Protein AF-A0A6J4J0S7-F1 (afdb_monomer)

Sequence (87 aa):
MSAKPDRPDKPSKKTVIHVDRKKYEVDDSSLTGAEIRHLAGLGPDVDLYLEQHGDADDRVIADGDSVDLKNGMHFFSTPKYIDPGRV

Solvent-accessible surface area (backbone atoms only — not comparable to full-atom values): 5431 Å² total; per-residue (Å²): 134,85,76,80,77,89,74,80,94,58,88,64,67,65,29,39,34,27,50,72,87,41,80,46,77,38,66,59,64,54,45,31,28,45,55,52,29,60,75,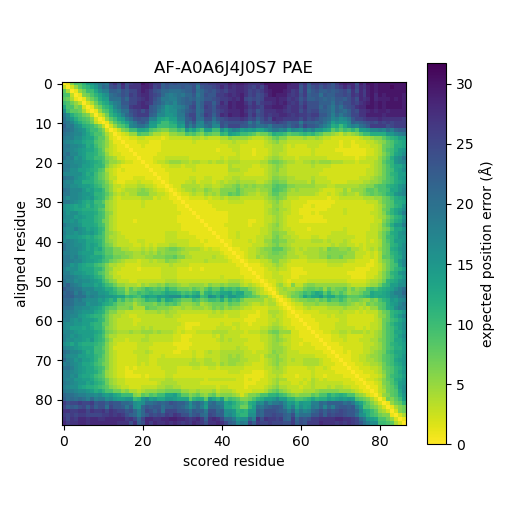72,71,54,62,91,63,40,45,40,29,38,65,46,82,79,95,47,74,64,43,75,46,48,58,84,40,74,42,79,61,51,72,74,41,43,31,42,70,43,73,55,84,72,79,90,80,82,131

InterPro domains:
  IPR027802 Multi-ubiquitin domain [PF14452] (17-79)

Foldseek 3Di:
DDDPDDDDDDPQPFAWEAEQNDIDTDSDQKDAPLRVCVVVVHDPQKWKWKDDPDPDDTHTGDRGDIDGTHHYTYMYIDGNPPPPDDD

Structure (mmCIF, N/CA/C/O backbone):
data_AF-A0A6J4J0S7-F1
#
_entry.id   AF-A0A6J4J0S7-F1
#
loop_
_atom_site.group_PDB
_atom_site.id
_atom_site.type_symbol
_atom_site.label_atom_id
_atom_site.label_alt_id
_atom_site.label_comp_id
_atom_site.label_asym_id
_atom_site.label_entity_id
_atom_site.label_seq_id
_atom_site.pdbx_PDB_ins_code
_atom_site.Cartn_x
_atom_site.Cartn_y
_atom_site.Cartn_z
_atom_site.occupancy
_atom_site.B_iso_or_equiv
_atom_site.auth_seq_id
_atom_site.auth_comp_id
_atom_site.auth_asym_id
_atom_site.auth_atom_id
_atom_site.pdbx_PDB_model_num
ATOM 1 N N . MET A 1 1 ? 8.629 -23.675 13.185 1.00 38.72 1 MET A N 1
ATOM 2 C CA . MET A 1 1 ? 7.414 -23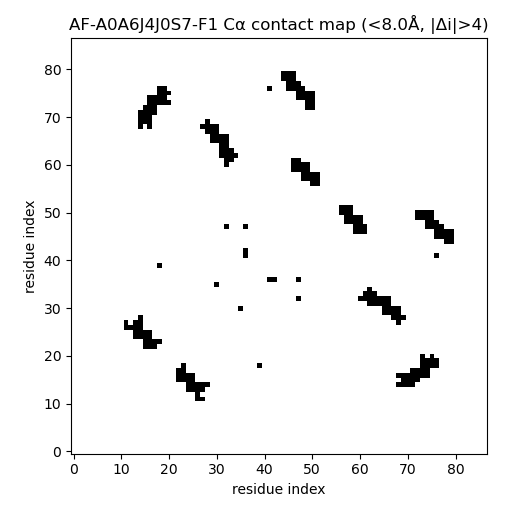.184 12.502 1.00 38.72 1 MET A CA 1
ATOM 3 C C . MET A 1 1 ? 6.789 -22.161 13.436 1.00 38.72 1 MET A C 1
ATOM 5 O O . MET A 1 1 ? 6.124 -22.549 14.385 1.00 38.72 1 MET A O 1
ATOM 9 N N . SER A 1 2 ? 7.158 -20.886 13.302 1.00 41.50 2 SER A N 1
ATOM 10 C CA . SER A 1 2 ? 6.805 -19.862 14.293 1.00 41.50 2 SER A CA 1
ATOM 11 C C . SER A 1 2 ? 5.373 -19.392 14.075 1.00 41.50 2 SER A C 1
ATOM 13 O O . SER A 1 2 ? 5.083 -18.684 13.115 1.00 41.50 2 SER A O 1
ATOM 15 N N . ALA A 1 3 ? 4.493 -19.816 14.976 1.00 42.00 3 ALA A N 1
ATOM 16 C CA . ALA A 1 3 ? 3.174 -19.245 15.170 1.00 42.00 3 ALA A CA 1
ATOM 17 C C . ALA A 1 3 ? 3.307 -17.742 15.479 1.00 42.00 3 ALA A C 1
ATOM 19 O O . ALA A 1 3 ? 4.006 -17.370 16.424 1.00 42.00 3 ALA A O 1
ATOM 20 N N . LYS A 1 4 ? 2.651 -16.875 14.696 1.00 48.53 4 LYS A N 1
ATOM 21 C CA . LYS A 1 4 ? 2.365 -15.505 15.145 1.00 48.53 4 LYS A CA 1
ATOM 22 C C . LYS A 1 4 ? 1.346 -15.638 16.292 1.00 48.53 4 LYS A C 1
ATOM 24 O O . LYS A 1 4 ? 0.323 -16.288 16.083 1.00 48.53 4 LYS A O 1
ATOM 29 N N . PRO A 1 5 ? 1.629 -15.128 17.502 1.00 46.72 5 PRO A N 1
ATOM 30 C CA . PRO A 1 5 ? 0.727 -15.281 18.629 1.00 46.72 5 PRO A CA 1
ATOM 31 C C . PRO A 1 5 ? -0.523 -14.432 18.400 1.00 46.72 5 PRO A C 1
ATOM 33 O O . PRO A 1 5 ? -0.434 -13.252 18.056 1.00 46.72 5 PRO A O 1
ATOM 36 N N . ASP A 1 6 ? -1.660 -15.085 18.605 1.00 50.84 6 ASP A N 1
ATOM 37 C CA . ASP A 1 6 ? -2.997 -14.539 18.810 1.00 50.84 6 ASP A CA 1
ATOM 38 C C . ASP A 1 6 ? -2.933 -13.250 19.657 1.00 50.84 6 ASP A C 1
ATOM 40 O O . ASP A 1 6 ? -2.509 -13.270 20.818 1.00 50.84 6 ASP A O 1
ATOM 44 N N . ARG A 1 7 ? -3.252 -12.095 19.053 1.00 56.22 7 ARG A N 1
ATOM 45 C CA . ARG A 1 7 ? -3.439 -10.832 19.784 1.00 56.22 7 ARG A CA 1
ATOM 46 C C . ARG A 1 7 ? -4.941 -10.647 20.019 1.00 56.22 7 ARG A C 1
ATOM 48 O O . ARG A 1 7 ? -5.701 -10.779 19.066 1.00 56.22 7 ARG A O 1
ATOM 55 N N . PRO A 1 8 ? -5.357 -10.301 21.248 1.00 50.06 8 PRO A N 1
ATOM 56 C CA . PRO A 1 8 ? -6.750 -10.356 21.667 1.00 50.06 8 PRO A CA 1
ATOM 57 C C . PRO A 1 8 ? -7.592 -9.280 20.976 1.00 50.06 8 PRO A C 1
ATOM 59 O O . PRO A 1 8 ? -7.144 -8.137 20.841 1.00 50.06 8 PRO A O 1
ATOM 62 N N . ASP A 1 9 ? -8.823 -9.656 20.623 1.00 52.75 9 ASP A N 1
ATOM 63 C CA . ASP A 1 9 ? -9.949 -8.833 20.178 1.00 52.75 9 ASP A CA 1
ATOM 64 C C . ASP A 1 9 ? -10.045 -7.474 20.901 1.00 52.75 9 ASP A C 1
ATOM 66 O O . ASP A 1 9 ? -10.721 -7.299 21.917 1.00 52.75 9 ASP A O 1
ATOM 70 N N . LYS A 1 10 ? -9.385 -6.454 20.350 1.00 52.19 10 LYS A N 1
ATOM 71 C CA . LYS A 1 10 ? -9.836 -5.060 20.455 1.00 52.19 10 LYS A CA 1
ATOM 72 C C . LYS A 1 10 ? -10.616 -4.769 19.179 1.00 52.19 10 LYS A C 1
ATOM 74 O O . LYS A 1 10 ? -10.205 -5.284 18.143 1.00 52.19 10 LYS A O 1
ATOM 79 N N . PRO A 1 11 ? -11.696 -3.961 19.215 1.00 47.62 11 PRO A N 1
ATOM 80 C CA . PRO A 1 11 ? -12.502 -3.685 18.028 1.00 47.62 11 PRO A CA 1
ATOM 81 C C . PRO A 1 11 ? -11.567 -3.257 16.899 1.00 47.62 11 PRO A C 1
ATOM 83 O O . PRO A 1 11 ? -10.897 -2.225 17.021 1.00 47.62 11 PRO A O 1
ATOM 86 N N . SER A 1 12 ? -11.453 -4.110 15.876 1.00 58.53 12 SER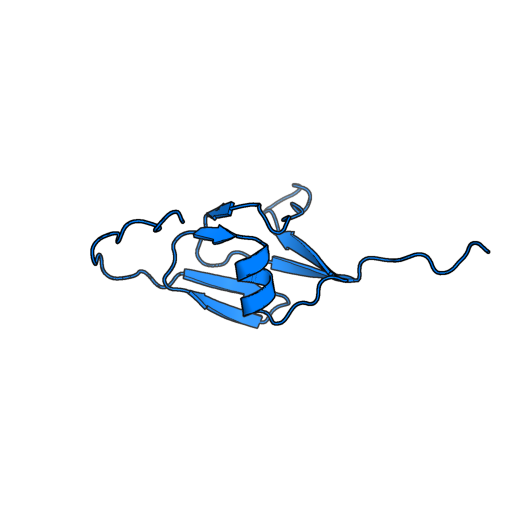 A N 1
ATOM 87 C CA . SER A 1 12 ? -10.503 -3.949 14.786 1.00 58.53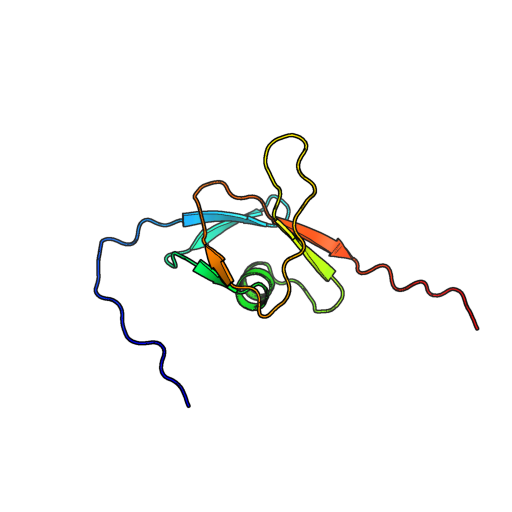 12 SER A CA 1
ATOM 88 C C . SER A 1 12 ? -10.858 -2.648 14.086 1.00 58.53 12 SER A C 1
ATOM 90 O O . SER A 1 12 ? -11.868 -2.516 13.392 1.00 58.53 12 SER A O 1
ATOM 92 N N . LYS A 1 13 ? -10.076 -1.601 14.357 1.00 68.19 13 LYS A N 1
ATOM 93 C CA . LYS A 1 13 ? -10.180 -0.373 13.583 1.00 68.19 13 LYS A CA 1
ATOM 94 C C . LYS A 1 13 ? -9.694 -0.745 12.196 1.00 68.19 13 LYS A C 1
ATOM 96 O O . LYS A 1 13 ? -8.488 -0.807 11.981 1.00 68.19 13 LYS A O 1
ATOM 101 N N . LYS A 1 14 ? -10.641 -1.006 11.294 1.00 83.00 14 LYS A N 1
ATOM 102 C CA . LYS A 1 14 ? -10.355 -1.211 9.880 1.00 83.00 14 LYS A CA 1
ATOM 103 C C . LYS 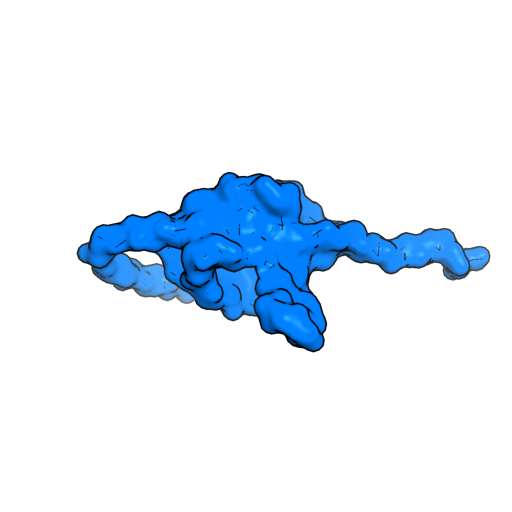A 1 14 ? -9.442 -0.089 9.411 1.00 83.00 14 LYS A C 1
ATOM 105 O O . LYS A 1 14 ? -9.775 1.093 9.542 1.00 83.00 14 LYS A O 1
ATOM 110 N N . THR A 1 15 ? -8.276 -0.469 8.923 1.00 90.00 15 THR A N 1
ATOM 111 C CA . THR A 1 15 ? -7.325 0.455 8.335 1.00 90.00 15 THR A CA 1
ATOM 112 C C . THR A 1 15 ? -7.581 0.485 6.845 1.00 90.00 15 THR A C 1
ATOM 114 O O . THR A 1 15 ? -7.547 -0.536 6.163 1.00 90.00 15 THR A O 1
ATOM 117 N N . VAL A 1 16 ? -7.899 1.670 6.346 1.00 92.81 16 VAL A N 1
ATOM 118 C CA . VAL A 1 16 ? -8.082 1.914 4.926 1.00 92.81 16 VAL A CA 1
ATOM 119 C C . VAL A 1 16 ? -6.744 2.308 4.327 1.00 92.81 16 VAL A C 1
ATOM 121 O O . VAL A 1 16 ? -6.160 3.309 4.740 1.00 92.81 16 VAL A O 1
ATOM 124 N N . ILE A 1 17 ? -6.295 1.564 3.327 1.00 94.38 17 ILE A N 1
ATOM 125 C CA . ILE A 1 17 ? -5.116 1.888 2.521 1.00 94.38 17 ILE A CA 1
ATOM 126 C C . ILE A 1 17 ? -5.500 1.961 1.046 1.00 94.38 17 ILE A C 1
ATOM 128 O O . ILE A 1 17 ? -6.526 1.418 0.632 1.00 94.38 17 ILE A O 1
ATOM 132 N N . HIS A 1 18 ? -4.675 2.617 0.242 1.00 95.19 18 HIS A N 1
ATOM 133 C CA . HIS A 1 18 ? -4.846 2.682 -1.202 1.00 95.19 18 HIS A CA 1
ATOM 134 C C . HIS A 1 18 ? -3.644 2.045 -1.886 1.00 95.19 18 HIS A C 1
ATOM 136 O O . HIS A 1 18 ? -2.522 2.413 -1.574 1.00 95.19 18 HIS A O 1
ATOM 142 N N . VAL A 1 19 ? -3.864 1.129 -2.827 1.00 94.88 19 VAL A N 1
ATOM 143 C CA . VAL A 1 19 ? -2.810 0.592 -3.703 1.00 94.88 19 VAL A CA 1
ATOM 144 C C . VAL A 1 19 ? -3.222 0.858 -5.145 1.00 94.88 19 VAL A C 1
ATOM 146 O O . VAL A 1 19 ? -4.316 0.463 -5.547 1.00 94.88 19 VAL A O 1
ATOM 149 N N . ASP A 1 20 ? -2.408 1.581 -5.915 1.00 92.75 20 ASP A N 1
ATOM 150 C CA . ASP A 1 20 ? -2.700 1.956 -7.311 1.00 92.75 20 ASP A CA 1
ATOM 151 C C . ASP A 1 20 ? -4.069 2.631 -7.497 1.00 92.75 20 ASP A C 1
ATOM 153 O O . ASP A 1 20 ? -4.812 2.366 -8.447 1.00 92.75 20 ASP A O 1
ATOM 157 N N . ARG A 1 21 ? -4.417 3.525 -6.559 1.00 89.88 21 ARG A N 1
ATOM 158 C CA . ARG A 1 21 ? -5.714 4.230 -6.461 1.00 89.88 21 ARG A CA 1
ATOM 159 C C . ARG A 1 21 ? -6.913 3.337 -6.114 1.00 89.88 21 ARG A C 1
ATOM 161 O O . ARG A 1 21 ? -8.035 3.835 -6.043 1.00 89.88 21 ARG A O 1
ATOM 168 N N .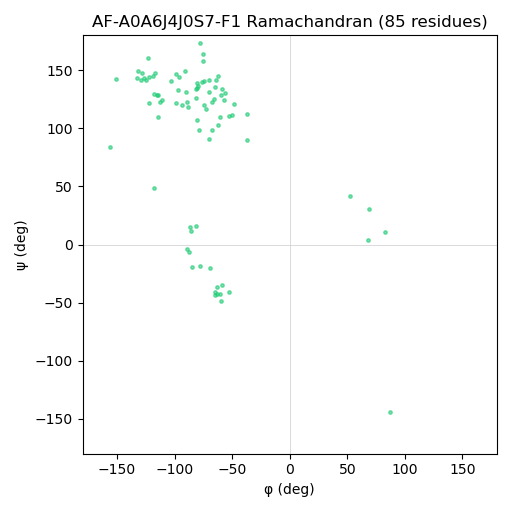 LYS A 1 22 ? -6.710 2.043 -5.860 1.00 93.75 22 LYS A N 1
ATOM 169 C CA . LYS A 1 22 ? -7.752 1.142 -5.350 1.00 93.75 22 LYS A CA 1
ATOM 170 C C . LYS A 1 22 ? -7.735 1.148 -3.831 1.00 93.75 22 LYS A C 1
ATOM 172 O O . LYS A 1 22 ? -6.682 0.997 -3.223 1.00 93.75 22 LYS A O 1
ATOM 177 N N . LYS A 1 23 ? -8.907 1.318 -3.226 1.00 94.56 23 LYS A N 1
ATOM 178 C CA . LYS A 1 23 ? -9.090 1.282 -1.775 1.00 94.56 23 LYS A CA 1
ATOM 179 C C . LYS A 1 23 ? -9.152 -0.167 -1.286 1.00 94.56 23 LYS A C 1
ATOM 181 O O . LYS A 1 23 ? -9.910 -0.961 -1.838 1.00 94.56 23 LYS A O 1
ATOM 186 N N . TYR A 1 24 ? -8.443 -0.458 -0.203 1.00 93.25 24 TYR A N 1
ATOM 187 C CA . TYR A 1 24 ? -8.502 -1.722 0.519 1.00 93.25 24 TYR A CA 1
ATOM 188 C C . TYR A 1 24 ? -8.724 -1.471 2.007 1.00 93.25 24 TYR A C 1
ATOM 190 O O . TYR A 1 24 ? -8.188 -0.521 2.576 1.00 93.25 24 TYR A O 1
ATOM 198 N N . GLU A 1 25 ? -9.539 -2.317 2.628 1.00 92.12 25 GLU A N 1
ATOM 199 C CA . GLU A 1 25 ? -9.798 -2.289 4.065 1.00 92.12 25 GLU A CA 1
ATOM 200 C C . GLU A 1 25 ? -9.165 -3.527 4.682 1.00 92.12 25 GLU A C 1
ATOM 202 O O . GLU A 1 25 ? -9.460 -4.642 4.254 1.00 92.12 25 GLU A O 1
ATOM 207 N N . VAL A 1 26 ? -8.293 -3.325 5.664 1.00 89.56 26 VAL A N 1
ATOM 208 C CA . VAL A 1 26 ? -7.597 -4.406 6.362 1.00 89.56 26 VAL A CA 1
ATOM 209 C C . VAL A 1 26 ? -7.799 -4.281 7.862 1.00 89.56 26 VAL A C 1
ATOM 211 O O . VAL A 1 26 ? -7.866 -3.175 8.402 1.00 89.56 26 VAL A O 1
ATOM 214 N N . ASP A 1 27 ? -7.922 -5.416 8.539 1.00 86.75 27 ASP A N 1
ATOM 215 C CA . ASP A 1 27 ? -8.065 -5.468 9.996 1.00 86.75 27 ASP A CA 1
ATOM 216 C C . ASP A 1 27 ? -6.703 -5.441 10.713 1.00 86.75 27 ASP A C 1
ATOM 218 O O . ASP A 1 27 ? -6.628 -5.079 11.889 1.00 86.75 27 ASP A O 1
ATOM 222 N N . ASP A 1 28 ? -5.621 -5.763 9.999 1.00 84.75 28 ASP A N 1
ATOM 223 C CA . ASP A 1 28 ? -4.260 -5.765 10.523 1.00 84.75 28 ASP A CA 1
ATOM 224 C C . ASP A 1 28 ? -3.688 -4.352 10.699 1.00 84.75 28 ASP A C 1
ATOM 226 O O . ASP A 1 28 ? -3.849 -3.460 9.864 1.00 84.75 28 ASP A O 1
ATOM 230 N N . SER A 1 29 ? -2.951 -4.157 11.796 1.00 85.25 29 SER A N 1
ATOM 231 C CA . SER A 1 29 ? -2.231 -2.908 12.075 1.00 85.25 29 SER A CA 1
ATOM 232 C C . SER A 1 29 ? -0.930 -2.770 11.286 1.00 85.25 29 SER A C 1
ATOM 234 O O . SER A 1 29 ? -0.375 -1.678 11.206 1.00 85.25 29 SER A O 1
ATOM 236 N N . SER A 1 30 ? -0.403 -3.873 10.759 1.00 90.81 30 SER A N 1
ATOM 237 C CA . SER A 1 30 ? 0.822 -3.896 9.971 1.00 90.81 30 SER A CA 1
ATOM 238 C C . SER A 1 30 ? 0.781 -5.033 8.959 1.00 90.81 30 SER A C 1
ATOM 240 O O . SER A 1 30 ? 0.292 -6.117 9.267 1.00 90.81 30 SER A O 1
ATOM 242 N N . LEU A 1 31 ? 1.311 -4.784 7.765 1.00 93.00 31 LEU A N 1
ATOM 243 C CA . LEU A 1 31 ? 1.465 -5.789 6.717 1.00 93.00 31 LEU A CA 1
ATOM 244 C C . LEU A 1 31 ? 2.876 -5.741 6.146 1.00 93.00 31 LEU A C 1
ATOM 246 O O . LEU A 1 31 ? 3.517 -4.692 6.094 1.00 93.00 31 LEU A O 1
ATOM 250 N N . THR A 1 32 ? 3.352 -6.893 5.703 1.00 95.12 32 THR A N 1
ATOM 251 C CA . THR A 1 32 ? 4.578 -7.013 4.921 1.00 95.12 32 THR A CA 1
ATOM 252 C C . THR A 1 32 ? 4.362 -6.556 3.481 1.00 95.12 32 THR A C 1
ATOM 254 O O . THR A 1 32 ? 3.242 -6.596 2.965 1.00 95.12 32 THR A O 1
ATOM 257 N N . GLY A 1 33 ? 5.439 -6.177 2.790 1.00 93.06 33 GLY A N 1
ATOM 258 C CA . GLY A 1 33 ? 5.382 -5.882 1.358 1.00 93.06 33 GLY A CA 1
ATOM 259 C C . GLY A 1 33 ? 4.755 -7.017 0.546 1.00 93.06 33 GLY A C 1
ATOM 260 O O . GLY A 1 33 ? 3.916 -6.760 -0.315 1.00 93.06 33 GLY A O 1
ATOM 261 N N . ALA A 1 34 ? 5.076 -8.274 0.873 1.00 92.94 34 ALA A N 1
ATOM 262 C CA . ALA A 1 34 ? 4.486 -9.440 0.217 1.00 92.94 34 ALA A CA 1
ATOM 263 C C . ALA A 1 34 ? 2.966 -9.541 0.436 1.00 92.94 34 ALA A C 1
ATOM 265 O O . ALA A 1 34 ? 2.225 -9.820 -0.507 1.00 92.94 34 ALA A O 1
ATOM 266 N N . GLU A 1 35 ? 2.488 -9.285 1.658 1.00 94.06 35 GLU A N 1
ATOM 267 C CA . GLU A 1 35 ? 1.053 -9.285 1.974 1.00 94.06 35 GLU A CA 1
ATOM 268 C C . GLU A 1 35 ? 0.319 -8.155 1.228 1.00 94.06 35 GLU A C 1
ATOM 270 O O . GLU A 1 35 ? -0.748 -8.396 0.661 1.00 94.06 35 GLU A O 1
ATOM 275 N N . ILE A 1 36 ? 0.909 -6.953 1.138 1.00 93.06 36 ILE A N 1
ATOM 276 C CA . ILE A 1 36 ? 0.339 -5.821 0.381 1.00 93.06 36 ILE A CA 1
ATOM 277 C C . ILE A 1 36 ? 0.281 -6.142 -1.121 1.00 93.06 36 ILE A C 1
ATOM 279 O O . ILE A 1 36 ? -0.742 -5.897 -1.766 1.00 93.06 36 ILE A O 1
ATOM 283 N N . ARG A 1 37 ? 1.341 -6.743 -1.681 1.00 92.75 37 ARG A N 1
ATOM 284 C CA . ARG A 1 37 ? 1.368 -7.196 -3.082 1.00 92.75 37 ARG A CA 1
ATOM 285 C C . ARG A 1 37 ? 0.283 -8.223 -3.359 1.00 92.75 37 ARG A C 1
ATOM 287 O O . ARG A 1 37 ? -0.465 -8.068 -4.321 1.00 92.75 37 ARG A O 1
ATOM 294 N N . HIS A 1 38 ? 0.170 -9.240 -2.509 1.00 93.19 38 HIS A N 1
ATOM 295 C CA . HIS A 1 38 ? -0.838 -10.285 -2.653 1.00 93.19 38 HIS A CA 1
ATOM 296 C C . HIS A 1 38 ? -2.259 -9.707 -2.596 1.00 93.19 38 HIS A C 1
ATOM 298 O O . HIS A 1 38 ? -3.106 -10.057 -3.414 1.00 93.19 38 HIS A O 1
ATOM 304 N N . LEU A 1 39 ? -2.505 -8.770 -1.678 1.00 91.44 39 LEU A N 1
ATOM 305 C CA . LEU A 1 39 ? -3.790 -8.093 -1.520 1.00 91.44 39 LEU A CA 1
ATOM 306 C C . LEU A 1 39 ? -4.182 -7.259 -2.752 1.00 91.44 39 LEU A C 1
ATOM 308 O O . LEU A 1 39 ? -5.352 -7.245 -3.130 1.00 91.44 39 LEU A O 1
ATOM 312 N N . ALA A 1 40 ? -3.216 -6.614 -3.408 1.00 91.69 40 ALA A N 1
ATOM 313 C CA . ALA A 1 40 ? -3.450 -5.846 -4.630 1.00 91.69 40 ALA A CA 1
ATOM 314 C C . ALA A 1 40 ? -3.331 -6.667 -5.933 1.00 91.69 40 ALA A C 1
ATOM 316 O O . ALA A 1 40 ? -3.603 -6.138 -7.014 1.00 91.69 40 ALA A O 1
ATOM 317 N N . GLY A 1 41 ? -2.959 -7.950 -5.850 1.00 92.75 41 GLY A N 1
ATOM 318 C CA . GLY A 1 41 ? -2.736 -8.818 -7.011 1.00 92.75 41 GLY A CA 1
ATOM 319 C C . GLY A 1 41 ? -1.498 -8.441 -7.833 1.00 92.75 41 GLY A C 1
ATOM 320 O O . GLY A 1 41 ? -1.494 -8.607 -9.051 1.00 92.75 41 GLY A O 1
ATOM 321 N N . LEU A 1 42 ? -0.470 -7.894 -7.183 1.00 90.19 42 LEU A N 1
ATOM 322 C CA . LEU A 1 42 ? 0.776 -7.465 -7.814 1.00 90.19 42 LEU A CA 1
ATOM 323 C C . LEU A 1 42 ? 1.722 -8.652 -8.039 1.00 90.19 42 LEU A C 1
ATOM 325 O O . LEU A 1 42 ? 1.936 -9.469 -7.144 1.00 90.19 42 LEU A O 1
ATOM 329 N N . GLY A 1 43 ? 2.305 -8.728 -9.238 1.00 88.25 43 GLY A N 1
ATOM 330 C CA . GLY A 1 43 ? 3.290 -9.751 -9.599 1.00 88.25 43 GLY A CA 1
ATOM 331 C C . GLY A 1 43 ? 4.697 -9.486 -9.034 1.00 88.25 43 GLY A C 1
ATOM 332 O O . GLY A 1 43 ? 4.962 -8.421 -8.479 1.00 88.25 43 GLY A O 1
ATOM 333 N N . PRO A 1 44 ? 5.639 -10.431 -9.199 1.00 86.44 44 PRO A N 1
ATOM 334 C CA . PRO A 1 44 ? 7.031 -10.259 -8.765 1.00 86.44 44 PRO A CA 1
ATOM 335 C C . PRO A 1 44 ? 7.809 -9.223 -9.601 1.00 86.44 44 PRO A C 1
ATOM 337 O O . PRO A 1 44 ? 8.819 -8.686 -9.135 1.00 86.44 44 PRO A O 1
ATOM 340 N N . ASP A 1 45 ? 7.326 -8.921 -10.810 1.00 88.12 45 ASP A N 1
ATOM 341 C CA . ASP A 1 45 ? 7.938 -8.000 -11.778 1.00 88.12 45 ASP A CA 1
ATOM 342 C C . ASP A 1 45 ? 7.555 -6.528 -11.561 1.00 88.12 45 ASP A C 1
ATOM 344 O O . ASP A 1 45 ? 7.813 -5.682 -12.414 1.00 88.12 45 ASP A O 1
ATOM 348 N N . VAL A 1 46 ? 6.928 -6.199 -10.431 1.00 90.69 46 VAL A N 1
ATOM 349 C CA . VAL A 1 46 ? 6.665 -4.810 -10.044 1.00 90.69 46 VAL A CA 1
ATOM 350 C C . VAL A 1 46 ? 7.388 -4.472 -8.750 1.00 90.69 46 VAL A C 1
ATOM 352 O O . VAL A 1 46 ? 7.572 -5.325 -7.880 1.00 90.69 46 VAL A O 1
ATOM 355 N N . ASP A 1 47 ? 7.802 -3.225 -8.605 1.00 91.56 47 ASP A N 1
ATOM 356 C CA . ASP A 1 47 ? 8.218 -2.661 -7.330 1.00 91.56 47 ASP A CA 1
ATOM 357 C C . ASP A 1 47 ? 7.018 -2.028 -6.631 1.00 91.56 47 ASP A C 1
ATOM 359 O O . ASP A 1 47 ? 6.063 -1.602 -7.276 1.00 91.56 47 ASP A O 1
ATOM 363 N N . LEU A 1 48 ? 7.044 -2.040 -5.298 1.00 93.50 48 LEU A N 1
ATOM 364 C CA . LEU A 1 48 ? 6.004 -1.473 -4.447 1.00 93.50 48 LEU A CA 1
ATOM 365 C C . LEU A 1 48 ? 6.622 -0.310 -3.684 1.00 93.50 48 LEU A C 1
ATOM 367 O O . LEU A 1 48 ? 7.657 -0.478 -3.040 1.00 93.50 48 LEU A O 1
ATOM 371 N N . TYR A 1 49 ? 5.965 0.838 -3.730 1.00 94.44 49 TYR A N 1
ATOM 372 C CA . TYR A 1 49 ? 6.396 2.055 -3.064 1.00 94.44 49 TYR A CA 1
ATOM 373 C C . TYR A 1 49 ? 5.317 2.534 -2.107 1.00 94.44 49 TYR A C 1
ATOM 375 O 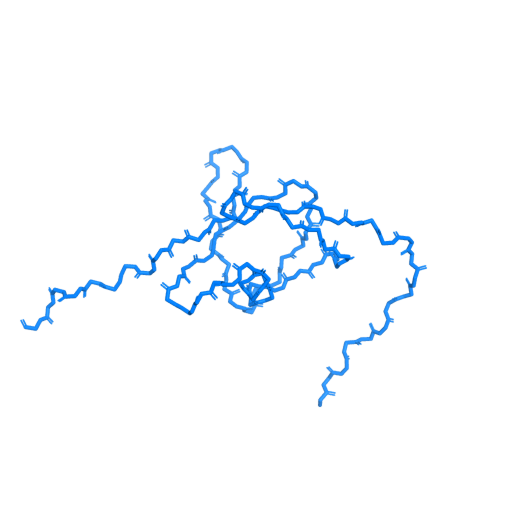O . TYR A 1 49 ? 4.125 2.404 -2.387 1.00 94.44 49 TYR A O 1
ATOM 383 N N . LEU A 1 50 ? 5.748 3.083 -0.978 1.00 93.81 50 LEU A N 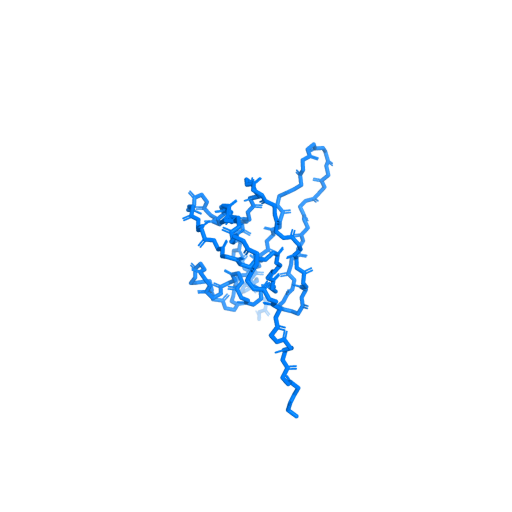1
ATOM 384 C CA . LEU A 1 50 ? 4.915 3.837 -0.060 1.00 93.81 50 LEU A CA 1
ATOM 385 C C . LEU A 1 50 ? 5.115 5.330 -0.325 1.00 93.81 50 LEU A C 1
ATOM 387 O O . LEU A 1 50 ? 6.235 5.826 -0.179 1.00 93.81 50 LEU A O 1
ATOM 391 N N . GLU A 1 51 ? 4.021 6.018 -0.643 1.00 91.75 51 GLU A N 1
ATOM 392 C CA . GLU A 1 51 ? 3.995 7.471 -0.799 1.00 91.75 51 GLU A CA 1
ATOM 393 C C . GLU A 1 51 ? 4.272 8.133 0.550 1.00 91.75 51 GLU A C 1
ATOM 395 O O . GLU A 1 51 ? 3.609 7.850 1.558 1.00 91.75 51 GLU A O 1
ATOM 400 N N . GLN A 1 52 ? 5.275 9.004 0.573 1.00 87.44 52 GLN A N 1
ATOM 401 C CA . GLN A 1 52 ? 5.578 9.829 1.733 1.00 87.44 52 GLN A CA 1
ATOM 402 C C . GLN A 1 52 ? 4.985 11.225 1.544 1.00 87.44 52 GLN A C 1
ATOM 404 O O . GLN A 1 52 ? 4.897 11.751 0.441 1.00 87.44 52 GLN A O 1
ATOM 409 N N . HIS A 1 53 ? 4.550 11.848 2.637 1.00 79.38 53 HIS A N 1
ATOM 410 C CA . HIS A 1 53 ? 4.020 13.208 2.571 1.00 79.38 53 HIS A CA 1
ATOM 411 C C . HIS A 1 53 ? 5.150 14.241 2.427 1.00 79.38 53 HIS A C 1
ATOM 413 O O . HIS A 1 53 ? 6.140 14.182 3.157 1.00 79.38 53 HIS A O 1
ATOM 419 N N . GLY A 1 54 ? 4.928 15.260 1.591 1.00 78.44 54 GLY A N 1
ATOM 420 C CA . GLY A 1 54 ? 5.833 16.403 1.421 1.00 78.44 54 GLY A CA 1
ATOM 421 C C . GLY A 1 54 ? 6.917 16.150 0.373 1.00 78.44 54 GLY A C 1
ATOM 422 O O . GLY A 1 54 ? 6.659 15.496 -0.629 1.00 78.44 54 GLY A O 1
ATOM 423 N N . ASP A 1 55 ? 8.118 16.676 0.609 1.00 77.56 55 ASP A N 1
ATOM 424 C CA . ASP A 1 55 ? 9.284 16.543 -0.282 1.00 77.56 55 ASP A CA 1
ATOM 425 C C . ASP A 1 55 ? 10.110 15.266 -0.022 1.00 77.56 55 ASP A C 1
ATOM 427 O O . ASP A 1 55 ? 11.270 15.177 -0.421 1.00 77.56 55 ASP A O 1
ATOM 431 N N . ALA A 1 56 ? 9.560 14.301 0.720 1.00 82.00 56 ALA A N 1
ATOM 432 C CA . ALA A 1 56 ? 10.237 13.038 0.982 1.00 82.00 56 ALA A CA 1
ATOM 433 C C . ALA A 1 56 ? 10.108 12.098 -0.222 1.00 82.00 56 ALA A C 1
ATOM 435 O O . ALA A 1 56 ? 9.020 11.941 -0.770 1.00 82.00 56 ALA A O 1
ATOM 436 N N . ASP A 1 57 ? 11.210 11.438 -0.580 1.00 84.88 57 ASP A N 1
ATOM 437 C CA . ASP A 1 57 ? 11.200 10.396 -1.603 1.00 84.88 57 ASP A CA 1
ATOM 438 C C . ASP A 1 57 ? 10.307 9.217 -1.193 1.00 84.88 57 ASP A C 1
ATOM 440 O O . ASP A 1 57 ? 10.259 8.807 -0.023 1.00 84.88 57 ASP A O 1
ATOM 444 N N . ASP A 1 58 ? 9.648 8.629 -2.190 1.00 88.56 58 ASP A N 1
ATOM 445 C CA . ASP A 1 58 ? 8.857 7.419 -2.018 1.00 88.56 58 ASP A CA 1
ATOM 446 C C . ASP A 1 58 ? 9.720 6.276 -1.481 1.00 88.56 58 ASP A C 1
ATOM 448 O O . ASP A 1 58 ? 10.820 5.982 -1.965 1.00 88.56 58 ASP A O 1
ATOM 452 N N . ARG A 1 59 ? 9.201 5.570 -0.476 1.00 91.62 59 ARG A N 1
ATOM 453 C CA . ARG A 1 59 ? 9.928 4.463 0.144 1.00 91.62 59 ARG A CA 1
ATOM 454 C C . ARG A 1 59 ? 9.628 3.166 -0.596 1.00 91.62 59 ARG A C 1
ATOM 456 O O . ARG A 1 59 ? 8.496 2.694 -0.547 1.00 91.62 59 ARG A O 1
ATOM 463 N N . VAL A 1 60 ? 10.644 2.532 -1.181 1.00 92.44 60 VAL A N 1
ATOM 464 C CA . VAL A 1 60 ? 10.512 1.163 -1.706 1.00 92.44 60 VAL A CA 1
ATOM 465 C C . VAL A 1 60 ? 10.249 0.171 -0.566 1.00 92.44 60 VAL A C 1
ATOM 467 O O . VAL A 1 60 ? 10.884 0.242 0.489 1.00 92.44 60 VAL A O 1
ATOM 470 N N . ILE A 1 61 ? 9.300 -0.740 -0.773 1.00 93.94 61 ILE A N 1
ATOM 471 C CA . ILE A 1 61 ? 8.886 -1.766 0.186 1.00 93.94 61 ILE A CA 1
ATOM 472 C C . ILE A 1 61 ? 9.238 -3.145 -0.384 1.00 93.94 61 ILE A C 1
ATOM 474 O O . ILE A 1 61 ? 8.623 -3.625 -1.344 1.00 93.94 61 ILE A O 1
ATOM 478 N N . ALA A 1 62 ? 10.233 -3.801 0.212 1.00 93.50 62 ALA A N 1
ATOM 479 C CA . ALA A 1 62 ? 10.586 -5.175 -0.120 1.00 93.50 62 ALA A CA 1
ATOM 480 C C . ALA A 1 62 ? 9.578 -6.172 0.475 1.00 93.50 62 ALA A C 1
ATOM 482 O O . ALA A 1 62 ? 8.829 -5.865 1.399 1.00 93.50 62 ALA A O 1
ATOM 483 N N . ASP A 1 63 ? 9.588 -7.410 -0.013 1.00 90.94 63 ASP A N 1
ATOM 484 C CA . ASP A 1 63 ? 8.640 -8.448 0.419 1.00 90.94 63 ASP A CA 1
ATOM 485 C C . ASP A 1 63 ? 8.698 -8.741 1.923 1.00 90.94 63 ASP A C 1
ATOM 487 O O . ASP A 1 63 ? 7.669 -9.007 2.542 1.00 90.94 63 ASP A O 1
ATOM 491 N N . GLY A 1 64 ? 9.894 -8.656 2.512 1.00 92.44 64 GLY A N 1
ATOM 492 C CA . GLY A 1 64 ? 10.121 -8.844 3.945 1.00 92.44 64 GLY A CA 1
ATOM 493 C C . GLY A 1 64 ? 9.954 -7.583 4.797 1.00 92.44 64 GLY A C 1
ATOM 494 O O . GLY A 1 64 ? 10.027 -7.684 6.021 1.00 92.44 64 GLY A O 1
ATOM 495 N N . ASP A 1 65 ? 9.745 -6.409 4.192 1.00 92.56 65 ASP A N 1
ATOM 496 C CA . ASP A 1 65 ? 9.577 -5.167 4.946 1.00 92.56 65 ASP A CA 1
ATOM 497 C C . ASP A 1 65 ? 8.202 -5.134 5.604 1.00 92.56 65 ASP A C 1
ATOM 499 O O . ASP A 1 65 ? 7.180 -5.156 4.923 1.00 92.56 65 ASP A O 1
ATOM 503 N N . SER A 1 66 ? 8.179 -5.042 6.934 1.00 92.62 66 SER A N 1
ATOM 504 C CA . SER A 1 66 ? 6.952 -4.804 7.693 1.00 92.62 66 SER A CA 1
ATOM 505 C C . SER A 1 66 ? 6.622 -3.313 7.691 1.00 92.62 66 SER A C 1
ATOM 507 O O . SER A 1 66 ? 7.437 -2.487 8.105 1.00 92.62 66 SER A O 1
ATOM 509 N N . VAL A 1 67 ? 5.407 -2.976 7.271 1.00 91.69 67 VAL A N 1
ATOM 510 C CA . VAL A 1 67 ? 4.880 -1.612 7.226 1.00 91.69 67 VAL A CA 1
ATOM 511 C C . VAL A 1 67 ? 3.754 -1.479 8.241 1.00 91.69 67 VAL A C 1
ATOM 513 O O . VAL A 1 67 ? 2.763 -2.204 8.172 1.00 91.69 67 VAL A O 1
ATOM 516 N N . ASP A 1 68 ? 3.890 -0.541 9.177 1.00 92.62 68 ASP A N 1
ATOM 517 C CA . ASP A 1 68 ? 2.799 -0.162 10.075 1.00 92.62 68 ASP A CA 1
ATOM 518 C C . ASP A 1 68 ? 1.757 0.644 9.299 1.00 92.62 68 ASP A C 1
ATOM 520 O O . ASP A 1 68 ? 2.040 1.737 8.796 1.00 92.62 68 ASP A O 1
ATOM 524 N N . LEU A 1 69 ? 0.549 0.099 9.198 1.00 90.75 69 LEU A N 1
ATOM 525 C CA . LEU A 1 69 ? -0.514 0.681 8.400 1.00 90.75 69 LEU A CA 1
ATOM 526 C C . LEU A 1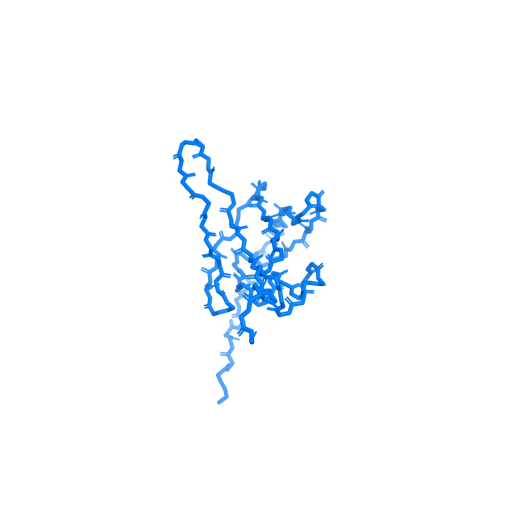 69 ? -1.209 1.812 9.151 1.00 90.75 69 LEU A C 1
ATOM 528 O O . LEU A 1 69 ? -1.521 1.732 10.341 1.00 90.75 69 LEU A O 1
ATOM 532 N N . LYS A 1 70 ? -1.497 2.880 8.413 1.00 90.12 70 LYS A N 1
ATOM 533 C CA . LYS A 1 70 ? -2.271 4.029 8.872 1.00 90.12 70 LYS A CA 1
ATOM 534 C C . LYS A 1 70 ? -3.381 4.310 7.872 1.00 90.12 70 LYS A C 1
ATOM 536 O O . LYS A 1 70 ? -3.233 4.091 6.672 1.00 90.12 70 LYS A O 1
ATOM 541 N N . ASN A 1 71 ? -4.500 4.809 8.387 1.00 89.62 71 ASN A N 1
ATOM 542 C CA . ASN A 1 71 ? -5.634 5.173 7.549 1.00 89.62 71 ASN A CA 1
ATOM 543 C C . ASN A 1 71 ? -5.226 6.243 6.534 1.00 89.62 71 ASN A C 1
ATOM 545 O O . ASN A 1 71 ? -4.674 7.275 6.913 1.00 89.62 71 ASN A O 1
ATOM 549 N N . GLY A 1 72 ? -5.533 5.990 5.265 1.00 90.00 72 GLY A N 1
ATOM 550 C CA . GLY A 1 72 ? -5.220 6.884 4.161 1.00 90.00 72 GLY A CA 1
ATOM 551 C C . GLY A 1 72 ? -3.800 6.752 3.618 1.00 90.00 72 GLY A C 1
ATOM 552 O O . GLY A 1 72 ? -3.419 7.602 2.833 1.00 90.00 72 GLY A O 1
ATOM 553 N N . MET A 1 73 ? -3.017 5.731 3.988 1.00 92.56 73 MET A N 1
ATOM 554 C CA . MET A 1 73 ? -1.732 5.491 3.315 1.00 92.56 73 MET A CA 1
ATOM 555 C C . MET A 1 73 ? -1.938 5.139 1.841 1.00 92.56 73 MET A C 1
ATOM 557 O O . MET A 1 73 ? -2.868 4.402 1.496 1.00 92.56 73 MET A O 1
ATOM 561 N N . HIS A 1 74 ? -1.041 5.640 0.997 1.00 94.06 74 HIS A N 1
ATOM 562 C CA . HIS A 1 74 ? -1.034 5.403 -0.437 1.00 94.06 74 HIS A CA 1
ATOM 563 C C . HIS A 1 74 ? 0.204 4.600 -0.827 1.00 94.06 74 HIS A C 1
ATOM 565 O O . HIS A 1 74 ? 1.331 4.936 -0.475 1.00 94.06 74 HIS A O 1
ATOM 571 N N . PHE A 1 75 ? -0.033 3.521 -1.554 1.00 94.44 75 PHE A N 1
ATOM 572 C CA . PHE A 1 75 ? 0.977 2.669 -2.141 1.00 94.44 75 PHE A CA 1
ATOM 573 C C . PHE A 1 75 ? 0.815 2.681 -3.655 1.00 94.44 75 PHE A C 1
ATOM 575 O O . PHE A 1 75 ? -0.306 2.706 -4.179 1.00 94.44 75 PHE A O 1
ATOM 582 N N . PHE A 1 76 ? 1.934 2.605 -4.356 1.00 92.94 76 PHE A N 1
ATOM 583 C CA . PHE A 1 76 ? 1.959 2.562 -5.809 1.00 92.94 76 PHE A CA 1
ATOM 584 C C . PHE A 1 76 ? 2.882 1.455 -6.278 1.00 92.94 76 PHE A C 1
ATOM 586 O O . PHE A 1 76 ? 3.919 1.193 -5.665 1.00 92.94 76 PHE A O 1
ATOM 593 N N . SER A 1 77 ? 2.483 0.797 -7.359 1.00 91.75 77 SER A N 1
ATOM 594 C CA . SER A 1 77 ? 3.316 -0.168 -8.044 1.00 91.75 77 SER A CA 1
ATOM 595 C C . SER A 1 77 ? 3.890 0.429 -9.320 1.00 91.75 77 SER A C 1
ATOM 597 O O . SER A 1 77 ? 3.222 1.162 -10.054 1.00 91.75 77 SER A O 1
ATOM 599 N N . THR A 1 78 ? 5.150 0.114 -9.596 1.00 90.38 78 THR A N 1
ATOM 600 C CA . THR A 1 78 ? 5.773 0.431 -10.880 1.00 90.38 78 THR A CA 1
ATOM 601 C C . THR A 1 78 ? 6.325 -0.851 -11.489 1.00 90.38 78 THR A C 1
ATOM 603 O O . THR A 1 78 ? 6.824 -1.713 -10.763 1.00 90.38 78 THR A O 1
ATOM 606 N N . PRO A 1 79 ? 6.231 -1.042 -12.815 1.00 88.19 79 PRO A N 1
ATOM 607 C CA . PRO A 1 79 ? 6.934 -2.133 -13.470 1.00 88.19 79 PRO A CA 1
ATOM 608 C C . PRO A 1 79 ? 8.427 -2.029 -13.166 1.00 88.19 79 PRO A C 1
ATOM 610 O O . PRO A 1 79 ? 9.020 -0.966 -13.365 1.00 88.19 79 PRO A O 1
ATOM 613 N N . LYS A 1 80 ? 9.043 -3.133 -12.737 1.00 81.25 80 LYS A N 1
ATOM 614 C CA . LYS A 1 80 ? 10.500 -3.241 -12.727 1.00 81.25 80 LYS A CA 1
ATOM 615 C C . LYS A 1 80 ? 10.936 -3.082 -14.170 1.00 81.25 80 LYS A C 1
ATOM 617 O O . LYS A 1 80 ? 10.638 -3.933 -15.007 1.00 81.25 80 LYS A O 1
ATOM 622 N N . TYR A 1 81 ? 11.576 -1.965 -14.492 1.00 70.88 81 TYR A N 1
ATOM 623 C CA . TYR A 1 81 ? 12.112 -1.770 -15.828 1.00 70.88 81 TYR A CA 1
ATOM 624 C C . TYR A 1 81 ? 13.297 -2.725 -16.001 1.00 70.88 81 TYR A C 1
ATOM 626 O O . TYR A 1 81 ? 14.428 -2.425 -15.625 1.00 70.88 81 TYR A O 1
ATOM 634 N N . ILE A 1 82 ? 13.018 -3.924 -16.509 1.00 60.91 82 ILE A N 1
ATOM 635 C CA . ILE A 1 82 ? 14.038 -4.850 -16.987 1.00 60.91 82 ILE A CA 1
ATOM 636 C C . ILE A 1 82 ? 14.416 -4.336 -18.372 1.00 60.91 82 ILE A C 1
ATOM 638 O O . ILE A 1 82 ? 13.685 -4.574 -19.328 1.00 60.91 82 ILE A O 1
ATOM 642 N N . ASP A 1 83 ? 15.513 -3.587 -18.464 1.00 56.59 83 ASP A N 1
ATOM 643 C CA . ASP A 1 83 ? 16.079 -3.108 -19.728 1.00 56.59 83 ASP A CA 1
ATOM 644 C C . ASP A 1 83 ? 16.288 -4.305 -20.685 1.00 56.59 83 ASP A C 1
ATOM 646 O O . ASP A 1 83 ? 17.169 -5.133 -20.434 1.00 56.59 83 ASP A O 1
ATOM 650 N N . PRO A 1 84 ? 15.526 -4.454 -21.789 1.00 60.19 84 PRO A N 1
ATOM 651 C CA . PRO A 1 84 ? 15.705 -5.578 -22.711 1.00 60.19 84 PRO A CA 1
ATOM 652 C C . PRO A 1 84 ? 16.868 -5.350 -23.700 1.00 60.19 84 PRO A C 1
ATOM 654 O O . PRO A 1 84 ? 16.958 -6.022 -24.725 1.00 60.19 84 PRO A O 1
ATOM 657 N N . GLY A 1 85 ? 17.751 -4.382 -23.436 1.00 55.31 85 GLY A N 1
ATOM 658 C CA . GLY A 1 85 ? 18.634 -3.787 -24.437 1.00 55.31 85 GLY A CA 1
ATOM 659 C C . GLY A 1 85 ? 20.134 -3.957 -24.208 1.00 55.31 85 GLY A C 1
ATOM 660 O O . GLY A 1 85 ? 20.853 -2.967 -24.320 1.00 55.31 85 GLY A O 1
ATOM 661 N N . ARG A 1 86 ? 20.643 -5.167 -23.924 1.00 53.50 86 ARG A N 1
ATOM 662 C CA . ARG A 1 86 ? 22.064 -5.481 -24.192 1.00 53.50 86 ARG A CA 1
ATOM 663 C C . ARG A 1 86 ? 22.328 -6.983 -24.361 1.00 53.50 86 ARG A C 1
ATOM 665 O O . ARG A 1 86 ? 22.759 -7.651 -23.425 1.00 53.50 86 ARG A O 1
ATOM 672 N N . VAL A 1 87 ? 22.111 -7.485 -25.577 1.00 53.91 87 VAL A N 1
ATOM 673 C CA . VAL A 1 87 ? 22.834 -8.646 -26.131 1.00 53.91 87 VAL A CA 1
ATOM 674 C C . VAL A 1 87 ? 23.576 -8.221 -27.385 1.00 53.91 87 VAL A C 1
ATOM 676 O O . VAL A 1 87 ? 23.056 -7.322 -28.084 1.00 53.91 87 VAL A O 1
#

Secondary structure (DSSP, 8-state):
--PPP--------PEEEEETTEEEEES-SEEEHHHHHHHHT--TTEEEEEPPSSSPPPEE--TT-EEE--TTEEEEEEE--------

Radius of gyration: 15.12 Å; Cα contacts (8 Å, |Δi|>4): 132; chains: 1; bounding box: 35×40×48 Å

Mean predicted aligned error: 8.83 Å

Organism: NCBI:txid1672391

Nearest PDB structures (foldseek):
  6i1d-assembly1_B  TM=5.703E-01  e=9.882E-03  Saccharomyces cerevisiae S288C
  1zud-assembly1_4  TM=6.826E-01  e=1.116E-01  Escherichia coli K-12
  9e7f-assembly1_BG  TM=4.034E-01  e=7.097E-01  Pyrobaculum calidifontis JCM 11548
  1zz8-assembly2_C  TM=4.506E-01  e=2.888E+00  Streptomyces wedmorensis
  7wd3-assembly1_C  TM=3.153E-01  e=1.970E+00  Saccharomyces cerevisiae

pLDDT: mean 81.95, std 16.53, range [38.72, 95.19]